Protein AF-A0A4W3KIA7-F1 (afdb_monomer)

Radius of gyration: 31.82 Å; Cα contacts (8 Å, |Δi|>4): 70; chains: 1; bounding box: 70×56×75 Å

Solvent-accessible surface area (backbone atoms only — not comparable to full-atom values): 7478 Å² total; per-residue (Å²): 131,86,85,92,82,89,80,85,87,83,82,86,76,92,78,73,80,82,76,77,82,74,85,80,76,90,74,69,58,67,62,53,54,52,53,50,52,51,52,51,50,52,49,52,49,50,55,45,51,62,41,48,52,54,46,51,54,53,50,52,56,49,31,73,70,31,93,88,44,35,45,50,71,59,51,50,51,52,52,53,50,42,31,63,80,51,66,64,76,70,52,70,69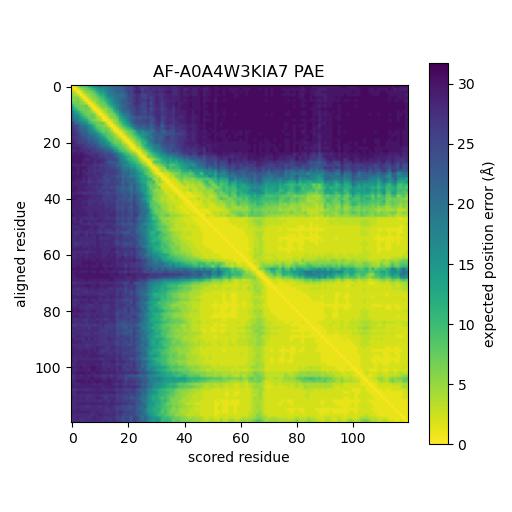,58,55,50,50,39,56,70,69,32,54,58,97,81,19,31,45,64,69,65,34,52,57,57,64,72,76,109

InterPro domains:
  IPR040774 Protein of unknown function DUF5580 [PTHR34830] (14-120)
  IPR049247 DUF5580, C-terminal domain [PF20743] (47-120)

Sequence (120 aa):
MKDKNHNSGVDNPSRGGKVLKIPGKIRRLESESMMEQDKESKLQEKNWIDRFTRLERALHLLDNRTAGGLYQCEARRVINNYNLIHHLNLRPQKIQEALDQFQSNGKVIVEPILQYLKEL

Foldseek 3Di:
DDDDDDDDDDDDDDDPDPPPPDPDDPDPPVVVVVVVVVVVVVVVLVLLVVLLVVLLVVQVVVQVVPPHAAALVRNLVSVVVSCVVSVNVQDSVQLVVQSVVADDPRGGDSPSSSVSSSVD

Nearest PDB structures (foldseek):
  3t3u-assembly1_A  TM=6.293E-01  e=6.992E-01  Toxoplasma gondii
  8tid-assembly1_R  TM=3.925E-01  e=3.095E+00  Tetrahymena thermophila

Secondary structure (DSSP, 8-state):
-----------------------S----HHHHHHHHHHHHHHHHHHHHHHHHHHHHHHHHHHHHHSTT-EEHHHHHHHHHHHHHHTT----HHHHHHHHHHSEETTEE-HHHHHHHHHT-

Mean predicted aligned error: 14.0 Å

Organism: Callorhinchus milii (NCBI:txid7868)

pLDDT: mean 78.5, std 21.94, range [35.03, 97.81]

Structure (mmCIF, N/CA/C/O backbone):
data_AF-A0A4W3KIA7-F1
#
_entry.id   AF-A0A4W3KIA7-F1
#
loop_
_atom_site.group_PDB
_atom_site.id
_atom_site.type_symbol
_atom_site.label_atom_id
_atom_site.label_alt_id
_atom_site.label_comp_id
_atom_site.label_asym_id
_atom_site.label_entity_id
_atom_site.label_seq_id
_atom_site.pdbx_PDB_ins_code
_atom_site.Cartn_x
_atom_site.Cartn_y
_atom_site.Cartn_z
_atom_site.occupancy
_atom_site.B_iso_or_equiv
_atom_site.auth_seq_id
_atom_site.auth_comp_id
_atom_site.auth_asym_id
_atom_site.auth_atom_id
_atom_site.pdbx_PDB_model_num
ATOM 1 N N . MET A 1 1 ? -60.905 -41.550 51.013 1.00 43.53 1 MET A N 1
ATOM 2 C CA . MET A 1 1 ? -59.718 -42.414 50.827 1.00 43.53 1 MET A CA 1
ATOM 3 C C . MET A 1 1 ? -58.511 -41.477 50.933 1.00 43.53 1 MET A C 1
ATOM 5 O O . MET A 1 1 ? -58.422 -40.610 50.083 1.00 43.53 1 MET A O 1
ATOM 9 N N . LYS A 1 2 ? -57.747 -41.328 52.037 1.00 41.00 2 LYS A N 1
ATOM 10 C CA . LYS A 1 2 ? -56.929 -42.314 52.799 1.00 41.00 2 LYS A CA 1
ATOM 11 C C . LYS A 1 2 ? -56.215 -43.241 51.804 1.00 41.00 2 LYS A C 1
ATOM 13 O O . LYS A 1 2 ? -56.932 -43.867 51.039 1.00 41.00 2 LYS A O 1
ATOM 18 N N . ASP A 1 3 ? -54.893 -43.178 51.607 1.00 46.12 3 ASP A N 1
ATOM 19 C CA . ASP A 1 3 ? -53.763 -43.334 52.559 1.00 46.12 3 ASP A CA 1
ATOM 20 C C . ASP A 1 3 ? -52.565 -42.430 52.134 1.00 46.12 3 ASP A C 1
ATOM 22 O O . ASP A 1 3 ? -52.460 -42.105 50.958 1.00 46.12 3 ASP A O 1
ATOM 26 N N . LYS A 1 4 ? -51.680 -41.808 52.938 1.00 46.09 4 LYS A N 1
ATOM 27 C CA . LYS A 1 4 ? -50.826 -42.166 54.098 1.00 46.09 4 LYS A CA 1
ATOM 28 C C . LYS A 1 4 ? -49.840 -43.332 53.883 1.00 46.09 4 LYS A C 1
ATOM 30 O O . LYS A 1 4 ? -50.185 -44.460 54.189 1.00 46.09 4 LYS A O 1
ATOM 35 N N . ASN A 1 5 ? -48.586 -43.013 53.524 1.00 39.53 5 ASN A N 1
ATOM 36 C CA . ASN A 1 5 ? -47.348 -43.635 54.054 1.00 39.53 5 ASN A CA 1
ATOM 37 C C . ASN A 1 5 ? -46.133 -42.770 53.626 1.00 39.53 5 ASN A C 1
ATOM 39 O O . ASN A 1 5 ? -45.912 -42.612 52.433 1.00 39.53 5 ASN A O 1
ATOM 43 N N . HIS A 1 6 ? -45.497 -41.933 54.457 1.00 40.09 6 HIS A N 1
ATOM 44 C CA . HIS A 1 6 ? -44.481 -42.207 55.493 1.00 40.09 6 HIS A CA 1
ATOM 45 C C . HIS A 1 6 ? -43.379 -43.204 55.095 1.00 40.09 6 HIS A C 1
ATOM 47 O O . HIS A 1 6 ? -43.616 -44.404 55.078 1.00 40.09 6 HIS A O 1
ATOM 53 N N . ASN A 1 7 ? -42.149 -42.705 54.908 1.00 35.03 7 ASN A N 1
ATOM 54 C CA . ASN A 1 7 ? -41.019 -43.167 55.715 1.00 35.03 7 ASN A CA 1
ATOM 55 C C . ASN A 1 7 ? -39.901 -42.107 55.795 1.00 35.03 7 ASN A C 1
ATOM 57 O O . ASN A 1 7 ? -39.648 -41.377 54.841 1.00 35.03 7 ASN A O 1
ATOM 61 N N . SER A 1 8 ? -39.293 -42.059 56.979 1.00 37.09 8 SER A N 1
ATOM 62 C CA . SER A 1 8 ? -38.178 -41.247 57.486 1.00 37.09 8 SER A CA 1
ATOM 63 C C . SER A 1 8 ? -36.969 -41.181 56.545 1.00 37.09 8 SER A C 1
ATOM 65 O O . SER A 1 8 ? -36.672 -42.155 55.865 1.00 37.09 8 SER A O 1
ATOM 67 N N . GLY A 1 9 ? -36.198 -40.100 56.455 1.00 35.78 9 GLY A N 1
ATOM 68 C CA . GLY A 1 9 ? -35.675 -39.273 57.540 1.00 35.78 9 GLY A CA 1
ATOM 69 C C . GLY A 1 9 ? -34.177 -39.554 57.657 1.00 35.78 9 GLY A C 1
ATOM 70 O O . GLY A 1 9 ? -33.815 -40.673 57.987 1.00 35.78 9 GLY A O 1
ATOM 71 N N . VAL A 1 10 ? -33.337 -38.566 57.344 1.00 37.12 10 VAL A N 1
ATOM 72 C CA . VAL A 1 10 ? -31.994 -38.392 57.921 1.00 37.12 10 VAL A CA 1
ATOM 73 C C . VAL A 1 10 ? -31.502 -36.966 57.669 1.00 37.12 10 VAL A C 1
ATOM 75 O O . VAL A 1 10 ? -31.768 -36.349 56.639 1.00 37.12 10 VAL A O 1
ATOM 78 N N . ASP A 1 11 ? -30.825 -36.484 58.693 1.00 35.44 11 ASP A N 1
ATOM 79 C CA . ASP A 1 11 ? -30.419 -35.140 59.058 1.00 35.44 11 ASP A CA 1
ATOM 80 C C . ASP A 1 11 ? -29.518 -34.364 58.075 1.00 35.44 11 ASP A C 1
ATOM 82 O O . ASP A 1 11 ? -28.697 -34.903 57.335 1.00 35.44 11 ASP A O 1
ATOM 86 N N . ASN A 1 12 ? -29.652 -33.037 58.157 1.00 37.06 12 ASN A N 1
ATOM 87 C CA . ASN A 1 12 ? -28.766 -31.997 57.616 1.00 37.06 12 ASN A CA 1
ATOM 88 C C . ASN A 1 12 ? -27.349 -32.128 58.250 1.00 37.06 12 ASN A C 1
ATOM 90 O O . ASN A 1 12 ? -27.269 -32.531 59.412 1.00 37.06 12 ASN A O 1
ATOM 94 N N . PRO A 1 13 ? -26.228 -31.738 57.598 1.00 43.19 13 PRO A N 1
ATOM 95 C CA . PRO A 1 13 ? -25.932 -30.308 57.495 1.00 43.19 13 PRO A CA 1
ATOM 96 C C . PRO A 1 13 ? -25.193 -29.862 56.215 1.00 43.19 13 PRO A C 1
ATOM 98 O O . PRO A 1 13 ? -24.256 -30.494 55.726 1.00 43.19 13 PRO A O 1
ATOM 101 N N . SER A 1 14 ? -25.574 -28.671 55.754 1.00 51.81 14 SER A N 1
ATOM 102 C CA . SER A 1 14 ? -24.717 -27.607 55.208 1.00 51.81 14 SER A CA 1
ATOM 103 C C . SER A 1 14 ? -23.209 -27.931 55.170 1.00 51.81 14 SER A C 1
ATOM 105 O O . SER A 1 14 ? -22.508 -27.846 56.180 1.00 51.81 14 SER A O 1
ATOM 107 N N . ARG A 1 15 ? -22.678 -28.271 53.989 1.00 44.16 15 ARG A N 1
ATOM 108 C CA . ARG A 1 15 ? -21.231 -28.275 53.733 1.00 44.16 15 ARG A CA 1
ATOM 109 C C . ARG A 1 15 ? -20.895 -27.084 52.860 1.00 44.16 15 ARG A C 1
ATOM 111 O O . ARG A 1 15 ? -21.014 -27.129 51.639 1.00 44.16 15 ARG A O 1
ATOM 118 N N . GLY A 1 16 ? -20.484 -26.020 53.545 1.00 37.16 16 GLY A N 1
ATOM 119 C CA . GLY A 1 16 ? -19.868 -24.854 52.943 1.00 37.16 16 GLY A CA 1
ATOM 120 C C . GLY A 1 16 ? -18.772 -25.258 51.964 1.00 37.16 16 GLY A C 1
ATOM 121 O O . GLY A 1 16 ? -18.042 -26.234 52.175 1.00 37.16 16 GLY A O 1
ATOM 122 N N . GLY A 1 17 ? -18.676 -24.487 50.881 1.00 36.91 17 GLY A N 1
ATOM 123 C CA . GLY A 1 17 ? -17.540 -24.547 49.980 1.00 36.91 17 GLY A CA 1
ATOM 124 C C . GLY A 1 17 ? -16.262 -24.534 50.807 1.00 36.91 17 GLY A C 1
ATOM 125 O O . GLY A 1 17 ? -16.091 -23.703 51.702 1.00 36.91 17 GLY A O 1
ATOM 126 N N . LYS A 1 18 ? -15.385 -25.503 50.553 1.00 45.25 18 LYS A N 1
ATOM 127 C CA . LYS A 1 18 ? -14.058 -25.513 51.152 1.00 45.25 18 LYS A CA 1
ATOM 128 C C . LYS A 1 18 ? -13.321 -24.290 50.614 1.00 45.25 18 LYS A C 1
ATOM 130 O O . LYS A 1 18 ? -12.725 -24.346 49.544 1.00 45.25 18 LYS A O 1
ATOM 135 N N . VAL A 1 19 ? -13.368 -23.184 51.351 1.00 42.25 19 VAL A N 1
ATOM 136 C CA . VAL A 1 19 ? -12.405 -22.101 51.192 1.00 42.25 19 VAL A CA 1
ATOM 137 C C . VAL A 1 19 ? -11.084 -22.672 51.686 1.00 42.25 19 VAL A C 1
ATOM 139 O O . VAL A 1 19 ? -10.803 -22.695 52.884 1.00 42.25 19 VAL A O 1
ATOM 142 N N . LEU A 1 20 ? -10.290 -23.207 50.758 1.00 37.22 20 LEU A N 1
ATOM 143 C CA . LEU A 1 20 ? -8.875 -23.419 51.009 1.00 37.22 20 LEU A CA 1
ATOM 144 C C . LEU A 1 20 ? -8.275 -22.045 51.296 1.00 37.22 20 LEU A C 1
ATOM 146 O O . LEU A 1 20 ? -8.126 -21.205 50.412 1.00 37.22 20 LEU A O 1
ATOM 150 N N . LYS A 1 21 ? -7.985 -21.804 52.572 1.00 38.91 21 LYS A N 1
ATOM 151 C CA . LYS A 1 21 ? -7.298 -20.608 53.034 1.00 38.91 21 LYS A CA 1
ATOM 152 C C . LYS A 1 21 ? -5.834 -20.746 52.638 1.00 38.91 21 LYS A C 1
ATOM 154 O O . LYS A 1 21 ? -5.038 -21.316 53.375 1.00 38.91 21 LYS A O 1
ATOM 159 N N . ILE A 1 22 ? -5.505 -20.275 51.439 1.00 52.38 22 ILE A N 1
ATOM 160 C CA . ILE A 1 22 ? -4.120 -20.131 50.995 1.00 52.38 22 ILE A CA 1
ATOM 161 C C . ILE A 1 22 ? -3.561 -18.890 51.707 1.00 52.38 22 ILE A C 1
ATOM 163 O O . ILE A 1 22 ? -4.101 -17.795 51.521 1.00 52.38 22 ILE A O 1
ATOM 167 N N . PRO A 1 23 ? -2.526 -19.009 52.553 1.00 39.22 23 PRO A N 1
ATOM 168 C CA . PRO A 1 23 ? -1.879 -17.844 53.121 1.00 39.22 23 PRO A CA 1
ATOM 169 C C . PRO A 1 23 ? -0.982 -17.206 52.054 1.00 39.22 23 PRO A C 1
ATOM 171 O O . PRO A 1 23 ? -0.078 -17.845 51.523 1.00 39.22 23 PRO A O 1
ATOM 174 N N . GLY A 1 24 ? -1.210 -15.922 51.783 1.00 47.28 24 GLY A N 1
ATOM 175 C CA . GLY A 1 24 ? -0.248 -15.069 51.090 1.00 47.28 24 GLY A CA 1
ATOM 176 C C . GLY A 1 24 ? -0.427 -14.955 49.574 1.00 47.28 24 GLY A C 1
ATOM 177 O O . GLY A 1 24 ? -0.330 -15.922 48.827 1.00 47.28 24 GLY A O 1
ATOM 178 N N . LYS A 1 25 ? -0.544 -13.692 49.145 1.00 48.06 25 LYS A N 1
ATOM 179 C CA . LYS A 1 25 ? -0.368 -13.185 47.777 1.00 48.06 25 LYS A CA 1
ATOM 180 C C . LYS A 1 25 ? -1.464 -13.591 46.785 1.00 48.06 25 LYS A C 1
ATOM 182 O O . LYS A 1 25 ? -1.396 -14.624 46.129 1.00 48.06 25 LYS A O 1
ATOM 187 N N . ILE A 1 26 ? -2.427 -12.681 46.616 1.00 50.78 26 ILE A N 1
ATOM 188 C CA . ILE A 1 26 ? -3.235 -12.563 45.396 1.00 50.78 26 ILE A CA 1
ATOM 189 C C . ILE A 1 26 ? -2.236 -12.491 44.233 1.00 50.78 26 ILE A C 1
ATOM 191 O O . ILE A 1 26 ? -1.548 -11.482 44.065 1.00 50.78 26 ILE A O 1
ATOM 195 N N . ARG A 1 27 ? -2.042 -13.599 43.509 1.00 52.75 27 ARG A N 1
ATOM 196 C CA . ARG A 1 27 ? -1.145 -13.623 42.354 1.00 52.75 27 ARG A CA 1
ATOM 197 C C . ARG A 1 27 ? -1.850 -12.923 41.203 1.00 52.75 27 ARG A C 1
ATOM 199 O O . ARG A 1 27 ? -2.953 -13.286 40.812 1.00 52.75 27 ARG A O 1
ATOM 206 N N . ARG A 1 28 ? -1.175 -11.891 40.715 1.00 54.38 28 ARG A N 1
ATOM 207 C CA . ARG A 1 28 ? -1.527 -10.992 39.621 1.00 54.38 28 ARG A CA 1
ATOM 208 C C . ARG A 1 28 ? -1.484 -11.727 38.269 1.00 54.38 28 ARG A C 1
ATOM 210 O O . ARG A 1 28 ? -0.649 -11.422 37.436 1.00 54.38 28 ARG A O 1
ATOM 217 N N . LEU A 1 29 ? -2.362 -12.703 38.058 1.00 53.28 29 LEU A N 1
ATOM 218 C CA . LEU A 1 29 ? -2.401 -13.471 36.804 1.00 53.28 29 LEU A CA 1
ATOM 219 C C . LEU A 1 29 ? -3.103 -12.697 35.671 1.00 53.28 29 LEU A C 1
ATOM 221 O O . LEU A 1 29 ? -2.702 -12.791 34.517 1.00 53.28 29 LEU A O 1
ATOM 225 N N . GLU A 1 30 ? -4.092 -11.858 35.995 1.00 55.72 30 GLU A N 1
ATOM 226 C CA . GLU A 1 30 ? -4.803 -11.042 34.995 1.00 55.72 30 GLU A CA 1
ATOM 227 C C . GLU A 1 30 ? -3.913 -9.948 34.391 1.00 55.72 30 GLU A C 1
ATOM 229 O O . GLU A 1 30 ? -3.953 -9.706 33.188 1.00 55.72 30 GLU A O 1
ATOM 234 N N . SER A 1 31 ? -3.058 -9.306 35.196 1.00 59.66 31 SER A N 1
ATOM 235 C CA . SER A 1 31 ? -2.179 -8.250 34.677 1.00 59.66 31 SER A CA 1
ATOM 236 C C . SER A 1 31 ? -0.995 -8.806 33.884 1.00 59.66 31 SER A C 1
ATOM 238 O O . SER A 1 31 ? -0.522 -8.131 32.980 1.00 59.66 31 SER A O 1
ATOM 240 N N . GLU A 1 32 ? -0.521 -10.017 34.191 1.00 60.72 32 GLU A N 1
ATOM 241 C CA . GLU A 1 32 ? 0.497 -10.703 33.380 1.00 60.72 32 GLU A CA 1
ATO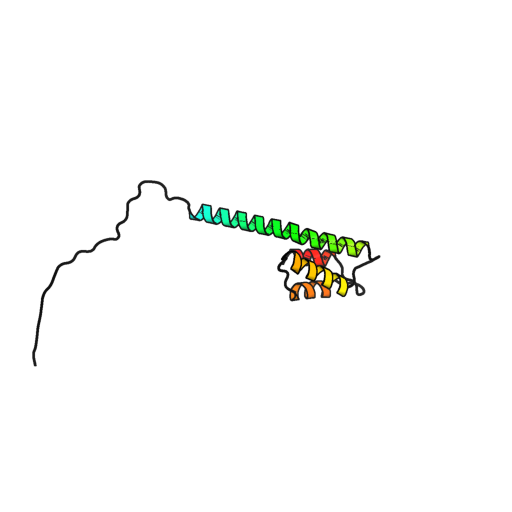M 242 C C . GLU A 1 32 ? -0.081 -11.086 32.009 1.00 60.72 32 GLU A C 1
ATOM 244 O O . GLU A 1 32 ? 0.494 -10.711 30.987 1.00 60.72 32 GLU A O 1
ATOM 249 N N . SER A 1 33 ? -1.286 -11.673 31.988 1.00 73.44 33 SER A N 1
ATOM 250 C CA . SER A 1 33 ? -2.022 -11.996 30.757 1.00 73.44 33 SER A CA 1
ATOM 251 C C . SER A 1 33 ? -2.288 -10.763 29.881 1.00 73.44 33 SER A C 1
ATOM 253 O O . SER A 1 33 ? -2.077 -10.811 28.671 1.00 73.44 33 SER A O 1
ATOM 255 N N . MET A 1 34 ? -2.723 -9.639 30.464 1.00 68.81 34 MET A N 1
ATOM 256 C CA . MET A 1 34 ? -2.949 -8.397 29.708 1.00 68.81 34 MET A CA 1
ATOM 257 C C . MET A 1 34 ? -1.649 -7.819 29.132 1.00 68.81 34 MET A C 1
ATOM 259 O O . MET A 1 34 ? -1.639 -7.328 28.003 1.00 68.81 34 MET A O 1
ATOM 263 N N . MET A 1 35 ? -0.540 -7.879 29.880 1.00 72.00 35 MET A N 1
ATOM 264 C CA . MET A 1 35 ? 0.756 -7.396 29.390 1.00 72.00 35 MET A CA 1
ATOM 265 C C . MET A 1 35 ? 1.341 -8.286 28.285 1.00 72.00 35 MET A C 1
ATOM 267 O O . MET A 1 35 ? 2.048 -7.780 27.416 1.00 72.00 35 MET A O 1
ATOM 271 N N . GLU A 1 36 ? 1.065 -9.589 28.290 1.00 76.81 36 GLU A N 1
ATOM 272 C CA . GLU A 1 36 ? 1.455 -10.497 27.202 1.00 76.81 36 GLU A CA 1
ATOM 273 C C . GLU A 1 36 ? 0.649 -10.246 25.925 1.00 76.81 36 GLU A C 1
ATOM 275 O O . GLU A 1 36 ? 1.233 -10.184 24.844 1.00 76.81 36 GLU A O 1
ATOM 280 N N . GLN A 1 37 ? -0.657 -9.988 26.040 1.00 75.81 37 GLN A N 1
ATOM 281 C CA . GLN A 1 37 ? -1.500 -9.620 24.897 1.00 75.81 37 GLN A CA 1
ATOM 282 C C . GLN A 1 37 ? -1.091 -8.280 24.265 1.00 75.81 37 GLN A C 1
ATOM 284 O O . GLN A 1 37 ? -1.076 -8.159 23.039 1.00 75.81 37 GLN A O 1
ATOM 289 N N . ASP A 1 38 ? -0.724 -7.284 25.077 1.00 84.88 38 ASP A N 1
ATOM 290 C CA . ASP A 1 38 ? -0.224 -5.989 24.591 1.00 84.88 38 ASP A CA 1
ATOM 291 C C . ASP A 1 38 ? 1.107 -6.138 23.834 1.00 84.88 38 ASP A C 1
ATOM 293 O O . ASP A 1 38 ? 1.283 -5.577 22.751 1.00 84.88 38 ASP A O 1
ATOM 297 N N . LYS A 1 39 ? 2.032 -6.951 24.362 1.00 83.94 39 LYS A N 1
ATOM 298 C CA . LYS A 1 39 ? 3.309 -7.249 23.695 1.00 83.94 39 LYS A CA 1
ATOM 299 C C . LYS A 1 39 ? 3.110 -7.972 22.367 1.00 83.94 39 LYS A C 1
ATOM 301 O O . LYS A 1 39 ? 3.747 -7.593 21.387 1.00 83.94 39 LYS A O 1
ATOM 306 N N . GLU A 1 40 ? 2.239 -8.979 22.331 1.00 84.19 40 GLU A N 1
ATOM 307 C CA . GLU A 1 40 ? 1.928 -9.711 21.100 1.00 84.19 40 GLU A CA 1
ATOM 308 C C . GLU A 1 40 ? 1.288 -8.782 20.064 1.00 84.19 40 GLU A C 1
ATOM 310 O O . GLU A 1 40 ? 1.721 -8.746 18.917 1.00 84.19 40 GLU A O 1
ATOM 315 N N . SER A 1 41 ? 0.330 -7.946 20.475 1.00 83.81 41 SER A N 1
ATOM 316 C CA . SER A 1 41 ? -0.332 -6.987 19.580 1.00 83.81 41 SER A CA 1
ATOM 317 C C . SER A 1 41 ? 0.662 -5.995 18.969 1.00 83.81 41 SER A C 1
ATOM 319 O O . SER A 1 41 ? 0.665 -5.794 17.757 1.00 83.81 41 SER A O 1
ATOM 321 N N . LYS A 1 42 ? 1.575 -5.444 19.779 1.00 84.69 42 LYS A N 1
ATOM 322 C CA . LYS A 1 42 ? 2.653 -4.557 19.305 1.00 84.69 42 LYS A CA 1
ATOM 323 C C . LYS A 1 42 ? 3.625 -5.261 18.365 1.00 84.69 42 LYS A C 1
ATOM 325 O O . LYS A 1 42 ? 4.124 -4.655 17.418 1.00 84.69 42 LYS A O 1
ATOM 330 N N . LEU A 1 43 ? 3.918 -6.537 18.614 1.00 84.06 43 LEU A N 1
ATOM 331 C CA . LEU A 1 43 ? 4.765 -7.331 17.731 1.00 84.06 43 LEU A CA 1
ATOM 332 C C . LEU A 1 43 ? 4.070 -7.595 16.389 1.00 84.06 43 LEU A C 1
ATOM 334 O O . LEU A 1 43 ? 4.699 -7.451 15.342 1.00 84.06 43 LEU A O 1
ATOM 338 N N . GLN A 1 44 ? 2.775 -7.919 16.404 1.00 84.94 44 GLN A N 1
ATOM 339 C CA . GLN A 1 44 ? 1.962 -8.093 15.199 1.00 84.94 44 GLN A CA 1
ATOM 340 C C . GLN A 1 44 ? 1.864 -6.800 14.386 1.00 84.94 44 GLN A C 1
ATOM 342 O O . GLN A 1 44 ? 2.040 -6.837 13.167 1.00 84.94 44 GLN A O 1
ATOM 347 N N . GLU A 1 45 ? 1.659 -5.663 15.053 1.00 86.44 45 GLU A N 1
ATOM 348 C CA . GLU A 1 45 ? 1.662 -4.337 14.434 1.00 86.44 45 GLU A CA 1
ATOM 349 C C . GLU A 1 45 ? 3.013 -4.041 13.780 1.00 86.44 45 GLU A C 1
ATOM 351 O O . GLU A 1 45 ? 3.073 -3.741 12.589 1.00 86.44 45 GLU A O 1
ATOM 356 N N . LYS A 1 46 ? 4.121 -4.217 14.509 1.00 86.25 46 LYS A N 1
ATOM 357 C CA . LYS A 1 46 ? 5.466 -4.026 13.956 1.00 86.25 46 LYS A CA 1
ATOM 358 C C . LYS A 1 46 ? 5.714 -4.920 12.740 1.00 86.25 46 LYS A C 1
ATOM 360 O O . LYS A 1 46 ? 6.169 -4.444 11.701 1.00 86.25 46 LYS A O 1
ATOM 365 N N . ASN A 1 47 ? 5.349 -6.198 12.838 1.00 92.69 47 ASN A N 1
ATOM 366 C CA . ASN A 1 47 ? 5.467 -7.146 11.735 1.00 92.69 47 ASN A CA 1
ATOM 367 C C . ASN A 1 47 ? 4.597 -6.734 10.542 1.00 92.69 47 ASN A C 1
ATOM 369 O O . ASN A 1 47 ? 4.958 -6.986 9.394 1.00 92.69 47 ASN A O 1
ATOM 373 N N . TRP A 1 48 ? 3.425 -6.144 10.777 1.00 95.25 48 TRP A N 1
ATOM 374 C CA . TRP A 1 48 ? 2.579 -5.609 9.717 1.00 95.25 48 TRP A CA 1
ATOM 375 C C . TRP A 1 48 ? 3.202 -4.373 9.062 1.00 95.25 48 TRP A C 1
ATOM 377 O O . TRP A 1 48 ? 3.277 -4.335 7.837 1.00 95.25 48 TRP A O 1
ATOM 387 N N . ILE A 1 49 ? 3.749 -3.433 9.838 1.00 95.31 49 ILE A N 1
ATOM 388 C CA . ILE A 1 49 ? 4.440 -2.243 9.313 1.00 95.31 49 ILE A CA 1
ATOM 389 C C . ILE A 1 49 ? 5.627 -2.653 8.430 1.00 95.31 49 ILE A C 1
ATOM 391 O O . ILE A 1 49 ? 5.787 -2.131 7.325 1.00 95.31 49 ILE A O 1
ATOM 395 N N . ASP A 1 50 ? 6.424 -3.635 8.855 1.00 96.06 50 ASP A N 1
ATOM 396 C CA . ASP A 1 50 ? 7.561 -4.141 8.072 1.00 96.06 50 ASP A CA 1
ATOM 397 C C . ASP A 1 50 ? 7.115 -4.765 6.740 1.00 96.06 50 ASP A C 1
ATOM 399 O O . ASP A 1 50 ? 7.787 -4.646 5.710 1.00 96.06 50 ASP A O 1
ATOM 403 N N . ARG A 1 51 ? 5.958 -5.432 6.742 1.00 97.06 51 ARG A N 1
ATOM 404 C CA . ARG A 1 51 ? 5.336 -6.021 5.552 1.00 97.06 51 ARG A CA 1
ATOM 405 C C . ARG A 1 51 ? 4.763 -4.941 4.634 1.00 97.06 51 ARG A C 1
ATOM 407 O O . ARG A 1 51 ? 5.013 -4.984 3.429 1.00 97.06 51 ARG A O 1
ATOM 414 N N . PHE A 1 52 ? 4.081 -3.943 5.190 1.00 97.25 52 PHE A N 1
ATOM 415 C CA . PHE A 1 52 ? 3.533 -2.801 4.458 1.00 97.25 52 PHE A CA 1
ATOM 416 C C . PHE A 1 52 ? 4.636 -1.952 3.811 1.00 97.25 52 PHE A C 1
ATOM 418 O O . PHE A 1 52 ? 4.532 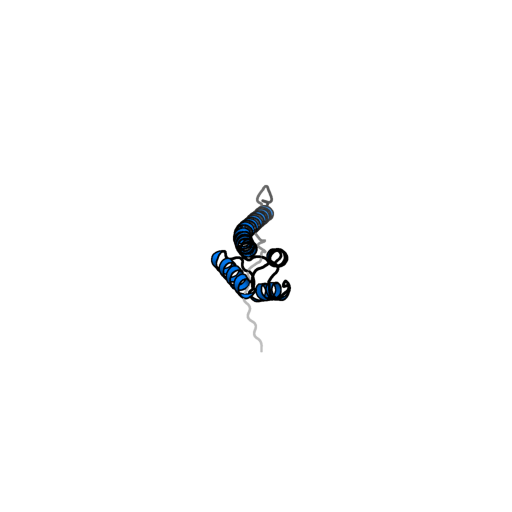-1.580 2.645 1.00 97.25 52 PHE A O 1
ATOM 425 N N . THR A 1 53 ? 5.763 -1.761 4.501 1.00 97.31 53 THR A N 1
ATOM 426 C CA . THR A 1 53 ? 6.943 -1.049 3.975 1.00 97.31 53 THR A CA 1
ATOM 427 C C . THR A 1 53 ? 7.453 -1.667 2.663 1.00 97.31 53 THR A C 1
ATOM 429 O O . THR A 1 53 ? 8.004 -0.975 1.804 1.00 97.31 53 THR A O 1
ATOM 432 N N . ARG A 1 54 ? 7.267 -2.980 2.455 1.00 97.06 54 ARG A N 1
ATOM 433 C CA . ARG A 1 54 ? 7.638 -3.641 1.191 1.00 97.06 54 ARG A CA 1
ATOM 434 C C . ARG A 1 54 ? 6.727 -3.224 0.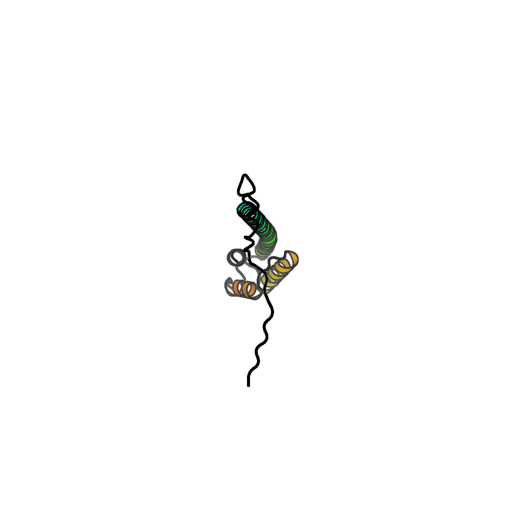036 1.00 97.06 54 ARG A C 1
ATOM 436 O O . ARG A 1 54 ? 7.229 -3.063 -1.075 1.00 97.06 54 ARG A O 1
ATOM 443 N N . LEU A 1 55 ? 5.430 -3.043 0.295 1.00 97.44 55 LEU A N 1
ATOM 444 C CA . LEU A 1 55 ? 4.472 -2.510 -0.677 1.00 97.44 55 LEU A CA 1
ATOM 445 C C . LEU A 1 55 ? 4.790 -1.048 -1.007 1.00 97.44 55 LEU A C 1
ATOM 447 O O . LEU A 1 55 ? 4.873 -0.700 -2.182 1.00 97.44 55 LEU A O 1
ATOM 451 N N . GLU A 1 56 ? 5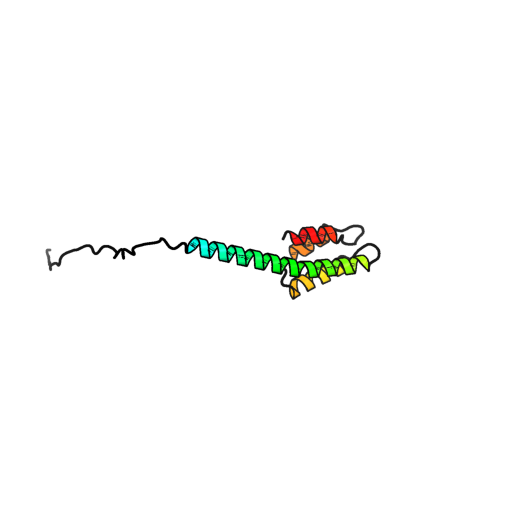.021 -0.224 0.015 1.00 96.94 56 GLU A N 1
ATOM 452 C CA . GLU A 1 56 ? 5.383 1.191 -0.132 1.00 96.94 56 GLU A CA 1
ATOM 453 C C . GLU A 1 56 ? 6.588 1.376 -1.060 1.00 96.94 56 GLU A C 1
ATOM 455 O O . GLU A 1 56 ? 6.495 2.050 -2.087 1.00 96.94 56 GLU A O 1
ATOM 460 N N . ARG A 1 57 ? 7.683 0.657 -0.787 1.00 96.12 57 ARG A N 1
ATOM 461 C CA . ARG A 1 57 ? 8.878 0.683 -1.643 1.00 96.12 57 ARG A CA 1
ATOM 462 C C . ARG A 1 57 ? 8.583 0.257 -3.079 1.00 96.12 57 ARG A C 1
ATOM 464 O O . ARG A 1 57 ? 9.128 0.848 -4.007 1.00 96.12 57 ARG A O 1
ATOM 471 N N . ALA A 1 58 ? 7.755 -0.768 -3.279 1.00 94.94 58 ALA A N 1
ATOM 472 C CA . ALA A 1 58 ? 7.416 -1.247 -4.616 1.00 94.94 58 ALA A CA 1
ATOM 473 C C . ALA A 1 58 ? 6.635 -0.197 -5.418 1.00 94.94 58 ALA A C 1
ATOM 475 O O . ALA A 1 58 ? 6.916 0.003 -6.599 1.00 94.94 58 ALA A O 1
ATOM 476 N N . LEU A 1 59 ? 5.690 0.495 -4.778 1.00 94.25 59 LEU A N 1
ATOM 477 C CA . LEU A 1 59 ? 4.910 1.547 -5.422 1.00 94.25 59 LEU A CA 1
ATOM 478 C C . LEU A 1 59 ? 5.764 2.775 -5.746 1.00 94.25 59 LEU A C 1
ATOM 480 O O . LEU A 1 59 ? 5.714 3.237 -6.883 1.00 94.25 59 LEU A O 1
ATOM 484 N N . HIS A 1 60 ? 6.605 3.248 -4.820 1.00 92.44 60 HIS A N 1
ATOM 485 C CA . HIS A 1 60 ? 7.526 4.363 -5.094 1.00 92.44 60 HIS A CA 1
ATOM 486 C C . HIS A 1 60 ? 8.526 4.036 -6.212 1.00 92.44 60 HIS A C 1
ATOM 488 O O . HIS A 1 60 ? 8.808 4.883 -7.056 1.00 92.44 60 HIS A O 1
ATOM 494 N N . LEU A 1 61 ? 9.053 2.806 -6.269 1.00 91.69 61 LEU A N 1
ATOM 495 C CA . LEU A 1 61 ? 9.950 2.390 -7.355 1.00 91.69 61 LEU A CA 1
ATOM 496 C C . LEU A 1 61 ? 9.270 2.441 -8.726 1.00 91.69 61 LEU A C 1
ATOM 498 O O . LEU A 1 61 ? 9.902 2.826 -9.711 1.00 91.69 61 LEU A O 1
ATOM 502 N N . LEU A 1 62 ? 8.000 2.041 -8.800 1.00 89.94 62 LEU A N 1
ATOM 503 C CA . LEU A 1 62 ? 7.240 2.092 -10.045 1.00 89.94 62 LEU A CA 1
ATOM 504 C C . LEU A 1 62 ? 6.897 3.528 -10.432 1.00 89.94 62 LEU A C 1
ATOM 506 O O . LEU A 1 62 ? 7.123 3.891 -11.583 1.00 89.94 62 LEU A O 1
ATOM 510 N N . ASP A 1 63 ? 6.448 4.339 -9.476 1.00 87.62 63 ASP A N 1
ATOM 511 C CA . ASP A 1 63 ? 6.106 5.747 -9.690 1.00 87.62 63 ASP A CA 1
ATOM 512 C C . ASP A 1 63 ? 7.296 6.551 -10.230 1.00 87.62 63 ASP A C 1
ATOM 514 O O . ASP A 1 63 ? 7.183 7.229 -11.248 1.00 87.62 63 ASP A O 1
ATOM 518 N N . ASN A 1 64 ? 8.479 6.364 -9.636 1.00 82.75 64 ASN A N 1
ATOM 519 C CA . ASN A 1 64 ? 9.720 7.011 -10.071 1.00 82.75 64 ASN A CA 1
ATOM 520 C C . ASN A 1 64 ? 10.177 6.570 -11.471 1.00 82.75 64 ASN A C 1
ATOM 522 O O . ASN A 1 64 ? 10.847 7.325 -12.177 1.00 82.75 64 ASN A O 1
ATOM 526 N N . ARG A 1 65 ? 9.845 5.339 -11.884 1.00 80.25 65 ARG A N 1
ATOM 527 C CA . ARG A 1 65 ? 10.172 4.815 -13.220 1.00 80.25 65 ARG A CA 1
ATOM 528 C C . ARG A 1 65 ? 9.210 5.338 -14.285 1.00 80.25 65 ARG A C 1
ATOM 530 O O . ARG A 1 65 ? 9.596 5.484 -15.445 1.00 80.25 65 ARG A O 1
ATOM 537 N N . THR A 1 66 ? 7.961 5.592 -13.917 1.00 73.12 66 THR A N 1
ATOM 538 C CA . THR A 1 66 ? 6.931 6.119 -14.811 1.00 73.12 66 THR A CA 1
ATOM 539 C C . THR A 1 66 ? 6.929 7.640 -14.739 1.00 73.12 66 THR A C 1
ATOM 541 O O . THR A 1 66 ? 6.375 8.196 -13.805 1.00 73.12 66 THR A O 1
ATOM 544 N N . ALA A 1 67 ? 7.540 8.320 -15.714 1.00 66.81 67 ALA A N 1
ATOM 545 C CA . ALA A 1 67 ? 7.686 9.782 -15.778 1.00 66.81 67 ALA A CA 1
ATOM 546 C C . ALA A 1 67 ? 6.361 10.564 -15.565 1.00 66.81 67 ALA A C 1
ATOM 548 O O . ALA A 1 67 ? 5.696 10.973 -16.517 1.00 66.81 67 ALA A O 1
ATOM 549 N N . GLY A 1 68 ? 5.964 10.759 -14.304 1.00 63.59 68 GLY A N 1
ATOM 550 C CA . GLY A 1 68 ? 4.744 11.449 -13.891 1.00 63.59 68 GLY A CA 1
ATOM 551 C C . GLY A 1 68 ? 3.528 10.557 -13.609 1.00 63.59 68 GLY A C 1
ATOM 552 O O . GLY A 1 68 ? 2.430 10.948 -14.001 1.00 63.59 68 GLY A O 1
ATOM 553 N N . GLY A 1 69 ? 3.688 9.372 -13.007 1.00 69.44 69 GLY A N 1
ATOM 554 C CA . GLY A 1 69 ? 2.597 8.671 -12.304 1.00 69.44 69 GLY A CA 1
ATOM 555 C C . GLY A 1 69 ? 2.250 7.263 -12.805 1.00 69.44 69 GLY A C 1
ATOM 556 O O . GLY A 1 69 ? 2.373 6.972 -14.001 1.00 69.44 69 GLY A O 1
ATOM 557 N N . LEU A 1 70 ? 1.750 6.432 -11.884 1.00 88.44 70 LEU A N 1
ATOM 558 C CA . LEU A 1 70 ? 1.373 5.027 -12.084 1.00 88.44 70 LEU A CA 1
ATOM 559 C C . LEU A 1 70 ? -0.068 4.876 -12.610 1.00 88.44 70 LEU A C 1
ATOM 561 O O . LEU A 1 70 ? -0.988 5.536 -12.124 1.00 88.44 70 LEU A O 1
ATOM 565 N N . TYR A 1 71 ? -0.312 3.979 -13.573 1.00 90.56 71 TYR A N 1
ATOM 566 C CA 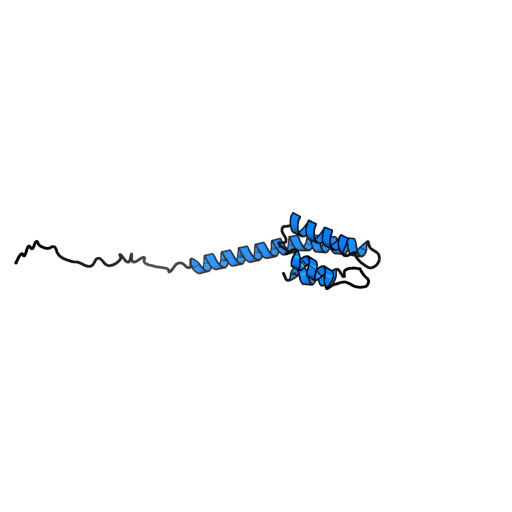. TYR A 1 71 ? -1.684 3.697 -14.013 1.00 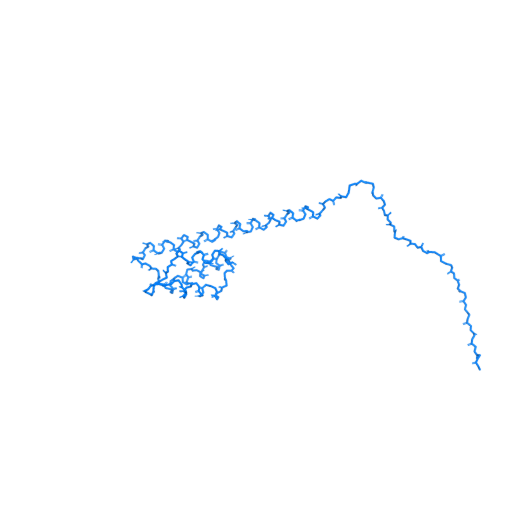90.56 71 TYR A CA 1
ATOM 567 C C . TYR A 1 71 ? -2.451 2.885 -12.968 1.00 90.56 71 TYR A C 1
ATOM 569 O O . TYR A 1 71 ? -1.904 2.004 -12.301 1.00 90.56 71 TYR A O 1
ATOM 577 N N . GLN A 1 72 ? -3.759 3.126 -12.871 1.00 92.00 72 GLN A N 1
ATOM 578 C CA . GLN A 1 72 ? -4.616 2.478 -11.876 1.00 92.00 72 GLN A CA 1
ATOM 579 C C . GLN A 1 72 ? -4.572 0.942 -11.957 1.00 92.00 72 GLN A C 1
ATOM 581 O O . GLN A 1 72 ? -4.545 0.262 -10.933 1.00 92.00 72 GLN A O 1
ATOM 586 N N . CYS A 1 73 ? -4.538 0.377 -13.167 1.00 91.75 73 CYS A N 1
ATOM 587 C CA . CYS A 1 73 ? -4.453 -1.070 -13.376 1.00 91.75 73 CYS A CA 1
ATOM 588 C C . CYS A 1 73 ? -3.131 -1.668 -12.865 1.00 91.75 73 CYS A C 1
ATOM 590 O O . CYS A 1 73 ? -3.135 -2.753 -12.279 1.00 91.75 73 CYS A O 1
ATOM 592 N N . GLU A 1 74 ? -2.015 -0.955 -13.030 1.00 92.38 74 GLU A N 1
ATOM 593 C CA . GLU A 1 74 ? -0.701 -1.374 -12.540 1.00 92.38 74 GLU A CA 1
ATOM 594 C C . GLU A 1 74 ? -0.639 -1.296 -11.015 1.00 92.38 74 GLU A C 1
ATOM 596 O O . GLU A 1 74 ? -0.288 -2.285 -10.365 1.00 92.38 74 GLU A O 1
ATOM 601 N N . ALA A 1 75 ? -1.072 -0.169 -10.442 1.00 94.38 75 ALA A N 1
ATOM 602 C CA . ALA A 1 75 ? -1.158 0.034 -8.998 1.00 94.38 75 ALA A CA 1
ATOM 603 C C . ALA A 1 75 ? -2.005 -1.052 -8.327 1.00 94.38 75 ALA A C 1
ATOM 605 O O . ALA A 1 75 ? -1.562 -1.709 -7.385 1.00 94.38 75 ALA A O 1
ATOM 606 N N . ARG A 1 76 ? -3.193 -1.320 -8.879 1.00 96.06 76 ARG A N 1
ATOM 607 C CA . ARG A 1 76 ? -4.102 -2.376 -8.422 1.00 96.06 76 ARG A CA 1
ATOM 608 C C . ARG A 1 76 ? -3.430 -3.740 -8.391 1.00 96.06 76 ARG A C 1
ATOM 610 O O . ARG A 1 76 ? -3.572 -4.473 -7.414 1.00 96.06 76 ARG A O 1
ATOM 617 N N . ARG A 1 77 ? -2.702 -4.092 -9.454 1.00 96.19 77 ARG A N 1
ATOM 618 C CA . ARG A 1 77 ? -2.018 -5.385 -9.545 1.00 96.19 77 ARG A CA 1
ATOM 619 C C . ARG A 1 77 ? -0.937 -5.511 -8.476 1.00 96.19 77 ARG A C 1
ATOM 621 O O . ARG A 1 77 ? -0.852 -6.541 -7.819 1.00 96.19 77 ARG A O 1
ATOM 628 N N . VAL A 1 78 ? -0.140 -4.465 -8.285 1.00 95.88 78 VAL A N 1
ATOM 629 C CA . VAL A 1 78 ? 0.943 -4.444 -7.291 1.00 95.88 78 VAL A CA 1
ATOM 630 C C . VAL A 1 78 ? 0.381 -4.534 -5.877 1.00 95.88 78 VAL A C 1
ATOM 632 O O . VAL A 1 78 ? 0.798 -5.411 -5.124 1.00 95.88 78 VAL A O 1
ATOM 635 N N . ILE A 1 79 ? -0.610 -3.704 -5.541 1.00 97.19 79 ILE A N 1
ATOM 636 C CA . ILE A 1 79 ? -1.238 -3.694 -4.214 1.00 97.19 79 ILE A CA 1
ATOM 637 C C . ILE A 1 79 ? -1.851 -5.060 -3.898 1.00 97.19 79 ILE A C 1
ATOM 639 O O . ILE A 1 79 ? -1.579 -5.612 -2.836 1.00 97.19 79 ILE A O 1
ATOM 643 N N . ASN A 1 80 ? -2.611 -5.654 -4.824 1.00 97.69 80 ASN A N 1
ATOM 644 C CA . ASN A 1 80 ? -3.216 -6.971 -4.606 1.00 97.69 80 ASN A CA 1
ATOM 645 C C . ASN A 1 80 ? -2.171 -8.080 -4.433 1.00 97.69 80 ASN A C 1
ATOM 647 O O . ASN A 1 80 ? -2.315 -8.925 -3.549 1.00 97.69 80 ASN A O 1
ATOM 651 N N . ASN A 1 81 ? -1.104 -8.062 -5.233 1.00 96.94 81 ASN A N 1
ATOM 652 C CA . ASN A 1 81 ? -0.038 -9.052 -5.124 1.00 96.94 81 ASN A CA 1
ATOM 653 C C . ASN A 1 81 ? 0.661 -8.964 -3.764 1.00 96.94 81 ASN A C 1
ATOM 655 O O . ASN A 1 81 ? 0.826 -9.979 -3.094 1.00 96.94 81 ASN A O 1
ATOM 659 N N . TYR A 1 82 ? 1.031 -7.757 -3.335 1.00 97.81 82 TYR A N 1
ATOM 660 C CA . TYR A 1 82 ? 1.693 -7.541 -2.048 1.00 97.81 82 TYR A CA 1
ATOM 661 C C . TYR A 1 82 ? 0.770 -7.838 -0.868 1.00 97.81 82 TYR A C 1
ATOM 663 O O . TYR A 1 82 ? 1.208 -8.445 0.107 1.00 97.81 82 TYR A O 1
ATOM 671 N N . ASN A 1 83 ? -0.514 -7.490 -0.978 1.00 97.38 83 ASN A N 1
ATOM 672 C CA . ASN A 1 83 ? -1.521 -7.846 0.016 1.00 97.38 83 ASN A CA 1
ATOM 673 C C . ASN A 1 83 ? -1.579 -9.363 0.243 1.00 97.38 83 ASN A C 1
ATOM 675 O O . ASN A 1 83 ? -1.614 -9.807 1.391 1.00 97.38 83 ASN A O 1
ATOM 679 N N . LEU A 1 84 ? -1.517 -10.148 -0.839 1.00 96.50 84 LEU A N 1
ATOM 680 C CA . LEU A 1 84 ? -1.540 -11.606 -0.782 1.00 96.50 84 LEU A CA 1
ATOM 681 C C . LEU A 1 84 ? -0.235 -12.199 -0.226 1.00 96.50 84 LEU A C 1
ATOM 683 O O . LEU A 1 84 ? -0.285 -12.965 0.732 1.00 96.50 84 LEU A O 1
ATOM 687 N N . ILE A 1 85 ? 0.928 -11.844 -0.787 1.00 96.88 85 ILE A N 1
ATOM 688 C CA . ILE A 1 85 ? 2.216 -12.471 -0.412 1.00 96.88 85 ILE A CA 1
ATOM 689 C C . ILE A 1 85 ? 2.731 -12.028 0.963 1.00 96.88 85 ILE A C 1
ATOM 691 O O . ILE A 1 85 ? 3.558 -12.711 1.562 1.00 96.88 85 ILE A O 1
ATOM 695 N N . HIS A 1 86 ? 2.279 -10.871 1.454 1.00 94.75 86 HIS A N 1
ATOM 696 C CA . HIS A 1 86 ? 2.673 -10.345 2.757 1.00 94.75 86 HIS A CA 1
ATOM 697 C C . HIS A 1 86 ? 1.542 -10.370 3.785 1.00 94.75 86 HIS A C 1
ATOM 699 O O . HIS A 1 86 ? 1.733 -9.874 4.893 1.00 94.75 86 HIS A O 1
ATOM 705 N N . HIS A 1 87 ? 0.389 -10.968 3.473 1.00 95.00 87 HIS A N 1
ATOM 706 C CA . HIS A 1 87 ? -0.746 -11.066 4.396 1.00 95.00 87 HIS A CA 1
ATOM 707 C C . HIS A 1 87 ? -1.081 -9.710 5.047 1.00 95.00 87 HIS A C 1
ATOM 709 O O . HIS A 1 87 ? -1.155 -9.603 6.275 1.00 95.00 87 HIS A O 1
ATOM 715 N N . LEU A 1 88 ? -1.204 -8.657 4.227 1.00 95.56 88 LEU A N 1
ATOM 716 C CA . LEU A 1 88 ? -1.495 -7.300 4.720 1.00 95.56 88 LEU A CA 1
ATOM 717 C C . LEU A 1 88 ? -2.946 -7.160 5.195 1.00 95.56 88 LEU A C 1
ATOM 719 O O . LEU A 1 88 ? -3.266 -6.189 5.870 1.00 95.56 88 LEU A O 1
ATOM 723 N N . ASN A 1 89 ? -3.803 -8.135 4.871 1.00 95.19 89 ASN A N 1
ATOM 724 C CA . ASN A 1 89 ? -5.218 -8.193 5.247 1.00 95.19 89 ASN A CA 1
ATOM 725 C C . ASN A 1 89 ? -6.036 -6.977 4.778 1.00 95.19 89 ASN A C 1
ATOM 727 O O . ASN A 1 89 ? -7.112 -6.698 5.305 1.00 95.19 89 ASN A O 1
ATOM 731 N N . LEU A 1 90 ? -5.564 -6.281 3.740 1.00 96.31 90 LEU A N 1
ATOM 732 C CA . LEU A 1 90 ? -6.286 -5.175 3.131 1.00 96.31 90 LEU A CA 1
ATOM 733 C C . LEU A 1 90 ? -7.518 -5.718 2.405 1.00 96.31 90 LEU A C 1
ATOM 735 O O . LEU A 1 90 ? -7.438 -6.656 1.604 1.00 96.31 90 LEU A O 1
ATOM 739 N N . ARG A 1 91 ? -8.673 -5.106 2.665 1.00 96.44 91 ARG A N 1
ATOM 740 C CA . ARG A 1 91 ? -9.930 -5.494 2.020 1.00 96.44 91 ARG A CA 1
ATOM 741 C C . ARG A 1 91 ? -9.936 -5.050 0.552 1.00 96.44 91 ARG A C 1
ATOM 743 O O . ARG A 1 91 ? -9.672 -3.874 0.294 1.00 96.44 91 ARG A O 1
ATOM 750 N N . PRO A 1 92 ? -10.323 -5.916 -0.407 1.00 95.75 92 PRO A N 1
ATOM 751 C CA . PRO A 1 92 ? -10.383 -5.550 -1.824 1.00 95.75 92 PRO A CA 1
ATOM 752 C C . PRO A 1 92 ? -11.224 -4.299 -2.104 1.00 95.75 92 PRO A C 1
ATOM 754 O O . PRO A 1 92 ? -10.841 -3.478 -2.934 1.00 95.75 92 PRO A O 1
ATOM 757 N N . GLN A 1 93 ? -12.330 -4.112 -1.372 1.00 97.25 93 GLN A N 1
ATOM 758 C CA . GLN A 1 93 ? -13.183 -2.928 -1.516 1.00 97.25 93 GLN A CA 1
ATOM 759 C C . GLN A 1 93 ? -12.448 -1.641 -1.128 1.00 97.25 93 GLN A C 1
ATOM 761 O O . GLN A 1 93 ? -12.599 -0.627 -1.797 1.00 97.25 93 GLN A O 1
ATOM 766 N N . LYS A 1 94 ? -11.613 -1.690 -0.083 1.00 97.50 94 LYS A N 1
ATOM 767 C CA . LYS A 1 94 ? -10.842 -0.533 0.384 1.00 97.50 94 LYS A CA 1
ATOM 768 C C . LYS A 1 94 ? -9.676 -0.192 -0.536 1.00 97.50 94 LYS A C 1
ATOM 770 O O . LYS A 1 94 ? -9.384 0.979 -0.744 1.00 97.50 94 LYS A O 1
ATOM 775 N N . ILE A 1 95 ? -9.068 -1.206 -1.149 1.00 97.12 95 ILE A N 1
ATOM 776 C CA . ILE A 1 95 ? -8.074 -1.005 -2.209 1.00 97.12 95 ILE A CA 1
ATOM 777 C C . ILE A 1 95 ? -8.720 -0.304 -3.411 1.00 97.12 95 ILE A C 1
ATOM 779 O O . ILE A 1 95 ? -8.158 0.653 -3.934 1.00 97.12 95 ILE A O 1
ATOM 783 N N . GLN A 1 96 ? -9.901 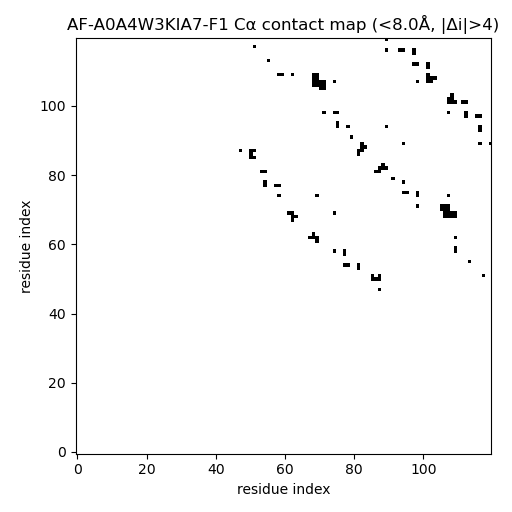-0.760 -3.840 1.00 96.50 96 GLN A N 1
ATOM 784 C CA . GLN A 1 96 ? -10.641 -0.130 -4.936 1.00 96.50 96 GLN A CA 1
ATOM 785 C C . GLN A 1 96 ? -11.000 1.327 -4.613 1.00 96.50 96 GLN A C 1
ATOM 787 O O . GLN A 1 96 ? -10.727 2.201 -5.428 1.00 96.50 96 GLN A O 1
ATOM 792 N N . GLU A 1 97 ? -11.540 1.582 -3.419 1.00 96.88 97 GLU A N 1
ATOM 793 C CA . GLU A 1 97 ? -11.906 2.922 -2.943 1.00 96.88 97 GLU A CA 1
ATOM 794 C C . GLU A 1 97 ? -10.710 3.886 -3.002 1.00 96.88 97 GLU A C 1
ATOM 796 O O . GLU A 1 97 ? -10.815 4.949 -3.609 1.00 96.88 97 GLU A O 1
ATOM 801 N N . ALA A 1 98 ? -9.544 3.477 -2.487 1.00 96.50 98 ALA A N 1
ATOM 802 C CA . ALA A 1 98 ? -8.323 4.282 -2.546 1.00 96.50 98 ALA A CA 1
ATOM 803 C C . ALA A 1 98 ? -7.896 4.594 -3.992 1.00 96.50 98 ALA A C 1
ATOM 805 O O . ALA A 1 98 ? -7.536 5.724 -4.318 1.00 96.50 98 ALA A O 1
ATOM 806 N N . LEU A 1 99 ? -7.956 3.598 -4.878 1.00 95.44 99 LEU A N 1
ATOM 807 C CA . LEU A 1 99 ? -7.562 3.750 -6.280 1.00 95.44 99 LEU A CA 1
ATOM 808 C C . LEU A 1 99 ? -8.507 4.647 -7.083 1.00 95.44 99 LEU A C 1
ATOM 810 O O . LEU A 1 99 ? -8.071 5.238 -8.069 1.00 95.44 99 LEU A O 1
ATOM 814 N N . ASP A 1 100 ? -9.789 4.700 -6.725 1.00 95.19 100 ASP A N 1
ATOM 815 C CA . ASP A 1 100 ? -10.774 5.561 -7.386 1.00 95.19 100 ASP A CA 1
ATOM 816 C C . ASP A 1 100 ? -10.738 6.991 -6.826 1.00 95.19 100 ASP A C 1
ATOM 818 O O . ASP A 1 100 ? -10.931 7.951 -7.576 1.00 95.19 100 ASP A O 1
ATOM 822 N N . GLN A 1 101 ? -10.458 7.130 -5.526 1.00 95.50 101 GLN A N 1
ATOM 823 C CA . GLN A 1 101 ? -10.399 8.408 -4.820 1.00 95.50 101 GLN A CA 1
ATOM 824 C C . GLN A 1 101 ? -9.121 9.200 -5.130 1.00 95.50 101 GLN A C 1
ATOM 826 O O . GLN A 1 101 ? -9.176 10.418 -5.299 1.00 95.50 101 GLN A O 1
ATOM 831 N N . PHE A 1 102 ? -7.967 8.533 -5.201 1.00 94.44 102 PHE A N 1
ATOM 832 C CA . PHE A 1 102 ? -6.660 9.190 -5.290 1.00 94.44 102 PHE A CA 1
ATOM 833 C C . PHE A 1 102 ? -6.060 9.079 -6.692 1.00 94.44 102 PHE A C 1
ATOM 835 O O . PHE A 1 102 ? -5.068 8.384 -6.925 1.00 94.44 102 PHE A O 1
ATOM 842 N N . GLN A 1 103 ? -6.659 9.798 -7.639 1.00 91.81 103 GLN A N 1
ATOM 843 C CA . GLN A 1 103 ? -6.190 9.859 -9.021 1.00 91.81 103 GLN A CA 1
ATOM 844 C C . GLN A 1 103 ? -6.242 11.277 -9.593 1.00 91.81 103 GLN A C 1
ATOM 846 O O . GLN A 1 103 ? -7.102 12.082 -9.241 1.00 91.81 103 GLN A O 1
ATOM 851 N N . SER A 1 104 ? -5.322 11.571 -10.507 1.00 89.12 104 SER A N 1
ATOM 852 C CA . SER A 1 104 ? -5.274 12.807 -11.284 1.00 89.12 104 SER A CA 1
ATOM 853 C C . SER A 1 104 ? -4.850 12.488 -12.714 1.00 89.12 104 SER A C 1
ATOM 855 O O . SER A 1 104 ? -3.901 11.737 -12.936 1.00 89.12 104 SER A O 1
ATOM 857 N N . ASN A 1 105 ? -5.575 13.026 -13.699 1.00 87.44 105 ASN A N 1
ATOM 858 C CA . ASN A 1 105 ? -5.306 12.814 -15.127 1.00 87.44 105 ASN A CA 1
ATOM 859 C C . ASN A 1 105 ? -5.164 11.327 -15.528 1.00 87.44 105 ASN A C 1
ATOM 861 O O . ASN A 1 105 ? -4.305 10.968 -16.331 1.00 87.44 105 ASN A O 1
ATOM 865 N N . GLY A 1 106 ? -5.990 10.447 -14.947 1.00 84.50 106 GLY A N 1
ATOM 866 C CA . GLY A 1 106 ? -5.993 9.007 -15.245 1.00 84.50 106 GLY A CA 1
ATOM 867 C C . GLY A 1 106 ? -4.836 8.208 -14.628 1.00 84.50 106 GLY A C 1
ATOM 868 O O . GLY A 1 106 ? -4.673 7.026 -14.937 1.00 84.50 106 GLY A O 1
ATOM 869 N N . LYS A 1 107 ? -4.039 8.831 -13.755 1.00 90.50 107 LYS A N 1
ATOM 870 C CA . LYS A 1 107 ? -2.951 8.195 -13.010 1.00 90.50 107 LYS A CA 1
ATOM 871 C C . LYS A 1 107 ? -3.214 8.285 -11.518 1.00 90.50 107 LYS A C 1
ATOM 873 O O . LYS A 1 107 ? -3.764 9.275 -11.040 1.00 90.50 107 LYS A O 1
ATOM 878 N N . VAL A 1 108 ? -2.822 7.255 -10.784 1.00 92.44 108 VAL A N 1
ATOM 879 C CA . VAL A 1 108 ? -2.981 7.249 -9.333 1.00 92.44 108 VAL A CA 1
ATOM 880 C C . VAL A 1 108 ? -1.881 8.063 -8.667 1.00 92.44 108 VAL A C 1
ATOM 882 O O . VAL A 1 108 ? -0.743 8.084 -9.134 1.00 92.44 108 VAL A O 1
ATOM 885 N N . ILE A 1 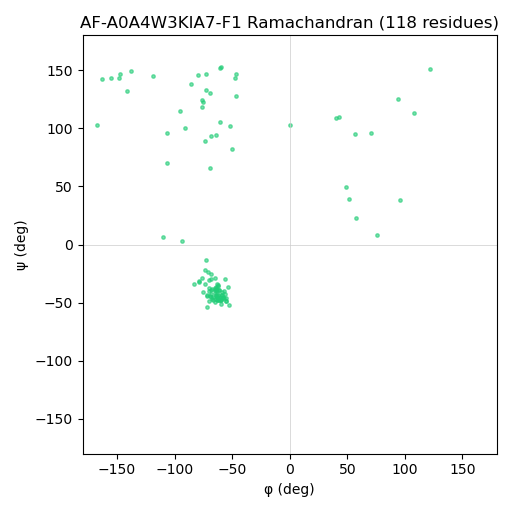109 ? -2.225 8.723 -7.565 1.00 92.81 109 ILE A N 1
ATOM 886 C CA . ILE A 1 109 ? -1.260 9.442 -6.735 1.00 92.81 109 ILE A CA 1
ATOM 887 C C . ILE A 1 109 ? -0.847 8.490 -5.615 1.00 92.81 109 ILE A C 1
ATOM 889 O O . ILE A 1 109 ? -1.678 8.091 -4.801 1.00 92.81 109 ILE A O 1
ATOM 893 N N . VAL A 1 110 ? 0.425 8.093 -5.594 1.00 93.12 110 VAL A N 1
ATOM 894 C CA . VAL A 1 110 ? 0.897 7.018 -4.708 1.00 93.12 110 VAL A CA 1
ATOM 895 C C . VAL A 1 110 ? 0.827 7.405 -3.232 1.00 93.12 110 VAL A C 1
ATOM 897 O O . VAL A 1 110 ? 0.330 6.621 -2.428 1.00 93.12 110 VAL A O 1
ATOM 900 N N . GLU A 1 111 ? 1.263 8.612 -2.874 1.00 93.56 111 GLU A N 1
ATOM 901 C CA . GLU A 1 111 ? 1.384 9.007 -1.466 1.00 93.56 111 GLU A CA 1
ATOM 902 C C . GLU A 1 111 ? 0.039 9.004 -0.705 1.00 93.56 111 GLU A C 1
ATOM 904 O O . GLU A 1 111 ? -0.047 8.368 0.348 1.00 93.56 111 GLU A O 1
ATOM 909 N N . PRO A 1 112 ? -1.057 9.588 -1.234 1.00 94.56 112 PRO A N 1
ATOM 910 C CA . PRO A 1 112 ? -2.363 9.513 -0.577 1.00 94.56 112 PRO A CA 1
ATOM 911 C C . PRO A 1 112 ? -2.912 8.085 -0.459 1.00 94.56 112 PRO A C 1
ATOM 913 O O . PRO A 1 112 ? -3.550 7.759 0.541 1.00 94.56 112 PRO A O 1
ATOM 916 N N . ILE A 1 113 ? -2.644 7.215 -1.443 1.00 95.38 113 ILE A N 1
ATOM 917 C CA . ILE A 1 113 ? -3.047 5.801 -1.383 1.00 95.38 113 ILE A CA 1
ATOM 918 C C . ILE A 1 113 ? -2.334 5.097 -0.236 1.00 95.38 113 ILE A C 1
ATOM 920 O O . ILE A 1 113 ? -2.973 4.374 0.527 1.00 95.38 113 ILE A O 1
ATOM 924 N N . LEU A 1 114 ? -1.021 5.292 -0.114 1.00 96.12 114 LEU A N 1
ATOM 925 C CA . LEU A 1 114 ? -0.233 4.675 0.947 1.00 96.12 114 LEU A CA 1
ATOM 926 C C . LEU A 1 114 ? -0.713 5.125 2.322 1.00 96.12 114 LEU A C 1
ATOM 928 O O . LEU A 1 114 ? -0.931 4.273 3.179 1.00 96.12 114 LEU A O 1
ATOM 932 N N . GLN A 1 115 ? -0.946 6.426 2.506 1.00 96.62 115 GLN A N 1
ATOM 933 C CA . GLN A 1 115 ? -1.460 6.950 3.768 1.00 96.62 115 GLN A CA 1
ATOM 934 C C . GLN A 1 115 ? -2.826 6.344 4.112 1.00 96.62 115 GLN A C 1
ATOM 936 O O . GLN A 1 115 ? -3.008 5.842 5.216 1.00 96.62 115 GLN A O 1
ATOM 941 N N . TYR A 1 116 ? -3.756 6.312 3.153 1.00 97.19 116 TYR A N 1
ATOM 942 C CA . TYR A 1 116 ? -5.081 5.732 3.368 1.00 97.19 116 TYR A CA 1
ATOM 943 C C . TYR A 1 116 ? -5.017 4.245 3.726 1.00 97.19 116 TYR A C 1
ATOM 945 O O . TYR A 1 116 ? -5.652 3.808 4.679 1.00 97.19 116 TYR A O 1
ATOM 953 N N . LEU A 1 117 ? -4.243 3.451 2.978 1.00 96.38 117 LEU A N 1
ATOM 954 C CA . LEU A 1 117 ? -4.132 2.011 3.223 1.00 96.38 117 LEU A CA 1
ATOM 955 C C . LEU A 1 117 ? -3.413 1.690 4.536 1.00 96.38 117 LEU A C 1
ATOM 957 O O . LEU A 1 117 ? -3.635 0.617 5.090 1.00 96.38 117 LEU A O 1
ATOM 961 N N . LYS A 1 118 ? -2.553 2.595 5.015 1.00 95.31 118 LYS A N 1
ATOM 962 C CA . LYS A 1 118 ? -1.815 2.434 6.268 1.00 95.31 118 LYS A CA 1
ATOM 963 C C . LYS A 1 118 ? -2.712 2.545 7.508 1.00 95.31 118 LYS A C 1
ATOM 965 O O . LYS A 1 118 ? -2.354 2.031 8.561 1.00 95.31 118 LYS A O 1
ATOM 970 N N . GLU A 1 119 ? -3.850 3.221 7.379 1.00 93.50 119 GLU A N 1
ATOM 971 C CA . GLU A 1 119 ? -4.809 3.483 8.460 1.00 93.50 119 GLU A CA 1
ATOM 972 C C . GLU A 1 119 ? -5.943 2.437 8.547 1.00 93.50 119 GLU A C 1
ATOM 974 O O . GLU A 1 119 ? -6.850 2.586 9.369 1.00 93.50 119 GLU A O 1
ATOM 979 N N . LEU A 1 120 ? -5.918 1.396 7.701 1.00 90.19 120 LEU A N 1
ATOM 980 C CA . LEU A 1 120 ? -6.920 0.317 7.645 1.00 90.19 120 LEU A CA 1
ATOM 981 C C . LEU A 1 120 ? -6.598 -0.861 8.565 1.00 90.19 120 LEU A C 1
ATOM 983 O O . LEU A 1 120 ? -7.585 -1.435 9.083 1.00 90.19 120 LEU A O 1
#